Protein AF-A7T910-F1 (afdb_monomer)

Solvent-accessible surface area (backbone atoms only — not comparable to full-atom values): 7465 Å² total; per-residue (Å²): 128,64,62,64,59,54,50,50,56,46,51,62,52,45,59,53,52,51,51,45,41,58,73,74,74,45,78,86,76,83,88,75,93,70,96,68,86,56,72,57,56,60,52,52,52,53,49,52,55,52,48,53,55,52,54,46,51,49,47,66,68,64,48,56,55,48,70,77,41,73,86,61,51,74,67,60,50,52,53,52,45,54,54,52,47,54,50,54,50,49,50,54,53,49,51,60,68,71,51,69,94,68,55,68,73,57,54,54,50,52,51,53,54,50,50,54,53,56,52,54,53,63,74,76,107

Secondary structure (DSSP, 8-state):
-THHHHHHHHHHHHHHHHHHIIIIISPPPPPP--SS-TTHHHHHHHHHHHHHHHHHHHHHHSSHHHHH-TT--HHHHHHHHHHHHHHHHHHHHHHHHHS-SS-HHHHHHHHHHHHHHHHHHHHH-

Radius of gyration: 24.31 Å; Cα contacts (8 Å, |Δi|>4): 24; chains: 1; bounding box: 67×37×55 Å

Nearest PDB structures (foldseek):
  7cth-assembly1_E-2  TM=3.355E-01  e=6.585E+00  dengue virus type 2
  7cth-assembly1_E-4  TM=3.355E-01  e=6.585E+00  dengue virus type 2
  7cth-assembly1_E-6  TM=3.355E-01  e=6.585E+00  dengue virus type 2

pLDDT: mean 94.32, std 4.79, range [63.47, 98.31]

Mean predicted aligned error: 5.17 Å

Organism: Nematostella vectensis (NCBI:txid45351)

InterPro domains:
  IPR007632 Anoctamin [PTHR12308] (1-121)
  IPR049452 Anoctamin, transmembrane domain [PF04547] (1-112)

Structure (mmCIF, N/CA/C/O backbone):
data_AF-A7T910-F1
#
_entry.id   AF-A7T910-F1
#
loop_
_atom_site.group_PDB
_atom_site.id
_atom_site.type_symbol
_atom_site.label_atom_id
_atom_site.label_alt_id
_atom_site.label_comp_id
_atom_site.label_asym_id
_atom_site.label_entity_id
_atom_site.label_seq_id
_atom_site.pdbx_PDB_ins_code
_atom_site.Cartn_x
_atom_site.Cartn_y
_atom_site.Cartn_z
_atom_site.occupancy
_atom_site.B_iso_or_equiv
_atom_site.auth_seq_id
_atom_site.auth_comp_id
_atom_site.auth_asym_id
_atom_site.auth_atom_id
_atom_site.pdbx_PDB_model_num
ATOM 1 N N . PRO A 1 1 ? 17.150 3.568 -1.200 1.00 78.44 1 PRO A N 1
ATOM 2 C CA . PRO A 1 1 ? 17.044 2.436 -0.245 1.00 78.44 1 PRO A CA 1
ATOM 3 C C . PRO A 1 1 ? 16.958 2.835 1.244 1.00 78.44 1 PRO A C 1
ATOM 5 O O . PRO A 1 1 ? 16.238 2.173 1.975 1.00 78.44 1 PRO A O 1
ATOM 8 N N . LEU A 1 2 ? 17.624 3.908 1.704 1.00 94.25 2 LEU A N 1
ATOM 9 C CA . LEU A 1 2 ? 17.567 4.345 3.117 1.00 94.25 2 LEU A CA 1
ATOM 10 C C . LEU A 1 2 ? 16.232 4.983 3.539 1.00 94.25 2 LEU A C 1
ATOM 12 O O . LEU A 1 2 ? 15.943 5.068 4.728 1.00 94.25 2 LEU A O 1
ATOM 16 N N . ALA A 1 3 ? 15.407 5.392 2.571 1.00 94.69 3 ALA A N 1
ATOM 17 C CA . ALA A 1 3 ? 14.138 6.074 2.817 1.00 94.69 3 ALA A CA 1
ATOM 18 C C . ALA A 1 3 ? 13.213 5.310 3.781 1.00 94.69 3 ALA A C 1
ATOM 20 O O . ALA A 1 3 ? 12.629 5.930 4.660 1.00 94.69 3 ALA A O 1
ATOM 21 N N . ALA A 1 4 ? 13.134 3.977 3.680 1.00 94.06 4 ALA A N 1
ATOM 22 C CA . ALA A 1 4 ? 12.296 3.170 4.571 1.00 94.06 4 ALA A CA 1
ATOM 23 C C . ALA A 1 4 ? 12.763 3.219 6.038 1.00 94.06 4 ALA A C 1
ATOM 25 O O . ALA A 1 4 ? 11.938 3.286 6.944 1.00 94.06 4 ALA A O 1
ATOM 26 N N . LEU A 1 5 ? 14.078 3.244 6.281 1.00 95.56 5 LEU A N 1
ATOM 27 C CA . LEU A 1 5 ? 14.629 3.361 7.635 1.00 95.56 5 LEU A CA 1
ATOM 28 C C . LEU A 1 5 ? 14.381 4.756 8.216 1.00 95.56 5 LEU A C 1
ATOM 30 O O . LEU A 1 5 ? 14.006 4.879 9.379 1.00 95.56 5 LEU A O 1
ATOM 34 N N . CYS A 1 6 ? 14.537 5.800 7.399 1.00 97.19 6 CYS A N 1
ATOM 35 C CA . CYS A 1 6 ? 14.207 7.167 7.799 1.00 97.19 6 CYS A CA 1
ATOM 36 C C . CYS A 1 6 ? 12.711 7.318 8.105 1.00 97.19 6 CYS A C 1
ATOM 38 O O . CYS A 1 6 ? 12.363 7.923 9.114 1.00 97.19 6 CYS A O 1
ATOM 40 N N . ALA A 1 7 ? 11.837 6.733 7.280 1.00 97.00 7 ALA A N 1
ATOM 41 C CA . ALA A 1 7 ? 10.395 6.733 7.505 1.00 97.00 7 ALA A CA 1
ATOM 42 C C . ALA A 1 7 ? 10.023 5.988 8.794 1.00 97.00 7 ALA A C 1
ATOM 44 O O . ALA A 1 7 ? 9.226 6.490 9.577 1.00 97.00 7 ALA A O 1
ATOM 45 N N . LEU A 1 8 ? 10.644 4.836 9.067 1.00 96.75 8 LEU A N 1
ATOM 46 C CA . LEU A 1 8 ? 10.436 4.109 10.320 1.00 96.75 8 LEU A CA 1
ATOM 47 C C . LEU A 1 8 ? 10.841 4.954 11.536 1.00 96.75 8 LEU A C 1
ATOM 49 O O . LEU A 1 8 ? 10.069 5.072 12.485 1.00 96.75 8 LEU A O 1
ATOM 53 N N . ALA A 1 9 ? 12.031 5.560 11.501 1.00 97.00 9 ALA A N 1
ATOM 54 C CA . ALA A 1 9 ? 12.501 6.435 12.572 1.00 97.00 9 ALA A CA 1
ATOM 55 C C . ALA A 1 9 ? 11.565 7.637 12.773 1.00 97.00 9 ALA A C 1
ATOM 57 O O . ALA A 1 9 ? 11.228 7.965 13.911 1.00 97.00 9 ALA A O 1
ATOM 58 N N . ASN A 1 10 ? 11.098 8.244 11.677 1.00 97.62 10 ASN A N 1
ATOM 59 C CA . ASN A 1 10 ? 10.109 9.314 11.717 1.00 97.62 10 ASN A CA 1
ATOM 60 C C . ASN A 1 10 ? 8.805 8.845 12.376 1.00 97.62 10 ASN A C 1
ATOM 62 O O . ASN A 1 10 ? 8.386 9.455 13.351 1.00 97.62 10 ASN A O 1
ATOM 66 N N . ASN A 1 11 ? 8.228 7.719 11.945 1.00 97.31 11 ASN A N 1
ATOM 67 C CA . ASN A 1 11 ? 6.969 7.195 12.485 1.00 97.31 11 ASN A CA 1
ATOM 68 C C . ASN A 1 11 ? 7.053 6.884 13.991 1.00 97.31 11 ASN A C 1
ATOM 70 O O . ASN A 1 11 ? 6.095 7.110 14.727 1.00 97.31 11 ASN A O 1
ATOM 74 N N . VAL A 1 12 ? 8.202 6.399 14.479 1.00 97.75 12 VAL A N 1
ATOM 75 C CA . VAL A 1 12 ? 8.420 6.162 15.919 1.00 97.75 12 VAL A CA 1
ATOM 76 C C . VAL A 1 12 ? 8.366 7.469 16.715 1.00 97.75 12 VAL A C 1
A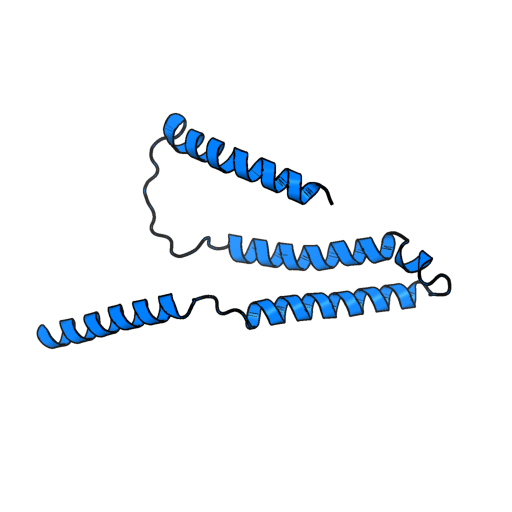TOM 78 O O . VAL A 1 12 ? 7.762 7.513 17.791 1.00 97.75 12 VAL A O 1
ATOM 81 N N . ILE A 1 13 ? 8.983 8.532 16.196 1.00 98.06 13 ILE A N 1
ATOM 82 C CA . ILE A 1 13 ? 8.932 9.866 16.808 1.00 98.06 13 ILE A CA 1
ATOM 83 C C . ILE A 1 13 ? 7.517 10.448 16.689 1.00 98.06 13 ILE A C 1
ATOM 85 O O . ILE A 1 13 ? 7.009 11.025 17.651 1.00 98.06 13 ILE A O 1
ATOM 89 N N . GLU A 1 14 ? 6.864 10.250 15.547 1.00 98.31 14 GLU A N 1
ATOM 90 C CA . GLU A 1 14 ? 5.554 10.806 15.211 1.00 98.31 14 GLU A CA 1
ATOM 91 C C . GLU A 1 14 ? 4.440 10.284 16.123 1.00 98.31 14 GLU A C 1
ATOM 93 O O . GLU A 1 14 ? 3.646 11.069 16.632 1.00 98.31 14 GLU A O 1
ATOM 98 N N . ILE A 1 15 ? 4.464 8.995 16.488 1.00 98.19 15 ILE A N 1
ATOM 99 C CA . ILE A 1 15 ? 3.530 8.441 17.487 1.00 98.19 15 ILE A CA 1
ATOM 100 C C . ILE A 1 15 ? 3.599 9.222 18.809 1.00 98.19 15 ILE A C 1
ATOM 102 O O . ILE A 1 15 ? 2.577 9.489 19.446 1.00 98.19 15 ILE A O 1
ATOM 106 N N . ARG A 1 16 ? 4.807 9.592 19.255 1.00 97.31 16 ARG A N 1
ATOM 107 C CA . ARG A 1 16 ? 4.995 10.330 20.514 1.00 97.31 16 ARG A CA 1
ATOM 108 C C . ARG A 1 16 ? 4.633 11.801 20.368 1.00 97.31 16 ARG A C 1
ATOM 110 O O . ARG A 1 16 ? 4.043 12.363 21.291 1.00 97.31 16 ARG A O 1
ATOM 117 N N . SER A 1 17 ? 4.978 12.417 19.242 1.00 98.06 17 SER A N 1
ATOM 118 C CA . SER A 1 17 ? 4.694 13.829 19.002 1.00 98.06 17 SER A CA 1
ATOM 119 C C . SER A 1 17 ? 3.196 14.087 18.813 1.00 98.06 17 SER A C 1
ATOM 121 O O . SER A 1 17 ? 2.687 15.062 19.368 1.00 98.06 17 SER A O 1
ATOM 123 N N . ASP A 1 18 ? 2.461 13.200 18.139 1.00 98.06 18 ASP A N 1
ATOM 124 C CA . ASP A 1 18 ? 1.007 13.309 17.986 1.00 98.06 18 ASP A CA 1
ATOM 125 C C . ASP A 1 18 ? 0.264 13.037 19.295 1.00 98.06 18 ASP A C 1
ATOM 127 O O . ASP A 1 18 ? -0.668 13.772 19.635 1.00 98.06 18 ASP A O 1
ATOM 131 N N . ALA A 1 19 ? 0.721 12.066 20.094 1.00 97.62 19 ALA A N 1
ATOM 132 C CA . ALA A 1 19 ? 0.190 11.858 21.439 1.00 97.62 19 ALA A CA 1
ATOM 133 C C . ALA A 1 19 ? 0.378 13.106 22.318 1.00 97.62 19 ALA A C 1
ATOM 135 O O . ALA A 1 19 ? -0.557 13.538 22.991 1.00 97.62 19 ALA A O 1
ATOM 136 N N . PHE A 1 20 ? 1.561 13.727 22.281 1.00 97.75 20 PHE A N 1
ATOM 137 C CA . PHE A 1 20 ? 1.810 14.983 22.990 1.00 97.75 20 PHE A CA 1
ATOM 138 C C . PHE A 1 20 ? 0.880 16.096 22.491 1.00 97.75 20 PHE A C 1
ATOM 140 O O . PHE A 1 20 ? 0.167 16.704 23.284 1.00 97.75 20 PHE A O 1
ATOM 147 N N . LYS A 1 21 ? 0.795 16.298 21.170 1.00 97.94 21 LYS A N 1
ATOM 148 C CA . LYS A 1 21 ? -0.077 17.299 20.537 1.00 97.94 21 LYS A CA 1
ATOM 149 C C . LYS A 1 21 ? -1.534 17.178 21.006 1.00 97.94 21 LYS A C 1
ATOM 151 O O . LYS A 1 21 ? -2.138 18.192 21.355 1.00 97.94 21 LYS A O 1
ATOM 156 N N . LEU A 1 22 ? -2.079 15.962 21.062 1.00 97.12 22 LEU A N 1
ATOM 157 C CA . LEU A 1 22 ? -3.449 15.705 21.521 1.00 97.12 22 LEU A CA 1
ATOM 158 C C . LEU A 1 22 ? -3.634 15.919 23.031 1.00 97.12 22 LEU A C 1
ATOM 160 O O . LEU A 1 22 ? -4.690 16.389 23.446 1.00 97.12 22 LEU A O 1
ATOM 164 N N . CYS A 1 23 ? -2.631 15.588 23.848 1.00 96.81 23 CYS A N 1
ATOM 165 C CA . CYS A 1 23 ? -2.734 15.648 25.308 1.00 96.81 23 CYS A CA 1
ATOM 166 C C . CYS A 1 23 ? -2.446 17.033 25.901 1.00 96.81 23 CYS A C 1
ATOM 168 O O . CYS A 1 23 ? -2.989 17.356 26.956 1.00 96.81 23 CYS A O 1
ATOM 170 N N . THR A 1 24 ? -1.583 17.836 25.271 1.00 96.88 24 THR A N 1
ATOM 171 C CA . THR A 1 24 ? -1.112 19.108 25.850 1.00 96.88 24 THR A CA 1
ATOM 172 C C . THR A 1 24 ? -1.469 20.336 25.026 1.00 96.88 24 THR A C 1
ATOM 174 O O . THR A 1 24 ? -1.627 21.410 25.603 1.00 96.88 24 THR A O 1
ATOM 177 N N . ASN A 1 25 ? -1.599 20.214 23.700 1.00 96.69 25 ASN A N 1
ATOM 178 C CA . ASN A 1 25 ? -1.700 21.386 22.821 1.00 96.69 25 ASN A CA 1
ATOM 179 C C . ASN A 1 25 ? -3.111 21.610 22.268 1.00 96.69 25 ASN A C 1
ATOM 181 O O . ASN A 1 25 ? -3.449 22.733 21.895 1.00 96.69 25 ASN A O 1
ATOM 185 N N . LEU A 1 26 ? -3.931 20.563 22.192 1.00 96.56 26 LEU A N 1
ATOM 186 C CA . LEU A 1 26 ? -5.271 20.622 21.619 1.00 96.56 26 LEU A CA 1
ATOM 187 C C . LEU A 1 26 ? -6.349 20.524 22.702 1.00 96.56 26 LEU A C 1
ATOM 189 O O . LEU A 1 26 ? -6.172 19.908 23.750 1.00 96.56 26 LEU A O 1
ATOM 193 N N . ARG A 1 27 ? -7.509 21.135 22.435 1.00 96.12 27 ARG A N 1
ATOM 194 C CA . ARG A 1 27 ? -8.720 20.877 23.224 1.00 96.12 27 ARG A CA 1
ATOM 195 C C . ARG A 1 27 ? -9.252 19.490 22.885 1.00 96.12 27 ARG A C 1
ATOM 197 O O . ARG A 1 27 ? -9.097 19.027 21.758 1.00 96.12 27 ARG A O 1
ATOM 204 N N . ARG A 1 28 ? -9.928 18.858 23.849 1.00 96.62 28 ARG A N 1
ATOM 205 C CA . ARG A 1 28 ? -10.501 17.521 23.671 1.00 96.62 28 ARG A CA 1
ATOM 206 C C . ARG A 1 28 ? -11.474 17.504 22.476 1.00 96.62 28 ARG A C 1
ATOM 208 O O . ARG A 1 28 ? -12.471 18.228 22.531 1.00 96.62 28 ARG A O 1
ATOM 215 N N . PRO A 1 29 ? -11.219 16.689 21.438 1.00 94.81 29 PRO A N 1
ATOM 216 C CA . PRO A 1 29 ? -12.139 16.542 20.318 1.00 94.81 29 PRO A CA 1
ATOM 217 C C . PRO A 1 29 ? -13.378 15.738 20.729 1.00 94.81 29 PRO A C 1
ATOM 219 O O . PRO A 1 29 ? -13.345 14.948 21.680 1.00 94.81 29 PRO A O 1
ATOM 222 N N . PHE A 1 30 ? -14.476 15.925 19.998 1.00 96.50 30 PHE A N 1
ATOM 223 C CA . PHE A 1 30 ? -15.650 15.066 20.126 1.00 96.50 30 PHE A CA 1
ATOM 224 C C . PHE A 1 30 ? -15.364 13.715 19.472 1.00 96.50 30 PHE A C 1
ATOM 226 O O . PHE A 1 30 ? -14.815 13.654 18.376 1.00 96.50 30 PHE A O 1
ATOM 233 N N . GLY A 1 31 ? -15.701 12.634 20.175 1.00 94.25 31 GLY A N 1
ATOM 234 C CA . GLY A 1 31 ? -15.501 11.282 19.668 1.00 94.25 31 GLY A CA 1
ATOM 235 C C . GLY A 1 31 ? -16.545 10.948 18.612 1.00 94.25 31 GLY A C 1
ATOM 236 O O . GLY A 1 31 ? -17.735 10.911 18.919 1.00 94.25 31 GLY A O 1
ATOM 237 N N . GLU A 1 32 ? -16.088 10.672 17.399 1.00 95.75 32 GLU A N 1
ATOM 238 C CA . GLU A 1 32 ? -16.910 10.148 16.316 1.00 95.75 32 GLU A CA 1
ATOM 239 C C . GLU A 1 32 ? -16.665 8.643 16.180 1.00 95.75 32 GLU A C 1
ATOM 241 O O . GLU A 1 32 ? -15.531 8.171 16.292 1.00 95.75 32 GLU A O 1
ATOM 246 N N . ARG A 1 33 ? -17.737 7.868 15.990 1.00 95.06 33 ARG A N 1
ATOM 247 C CA . ARG A 1 33 ? -17.616 6.435 15.712 1.00 95.06 33 ARG A CA 1
ATOM 248 C C . ARG A 1 33 ? -17.467 6.262 14.211 1.00 95.06 33 ARG A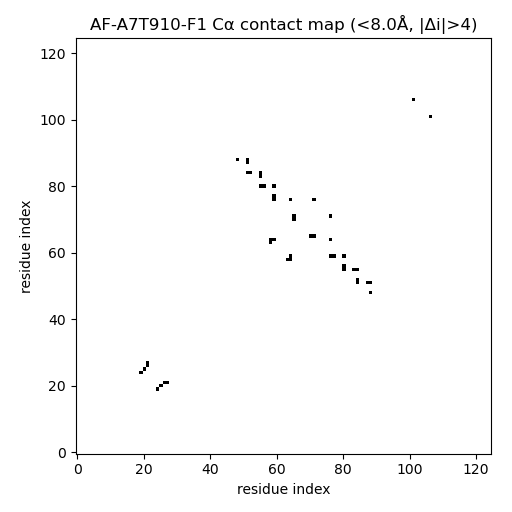 C 1
ATOM 250 O O . ARG A 1 33 ? -18.430 6.460 13.481 1.00 95.06 33 ARG A O 1
ATOM 257 N N . VAL A 1 34 ? -16.269 5.887 13.792 1.00 94.56 34 VAL A N 1
ATOM 258 C CA . VAL A 1 34 ? -15.952 5.556 12.404 1.00 94.56 34 VAL A CA 1
ATOM 259 C C . VAL A 1 34 ? -15.582 4.084 12.316 1.00 94.56 34 VAL A C 1
ATOM 261 O O . VAL A 1 34 ? -14.973 3.536 13.234 1.00 94.56 34 VAL A O 1
ATOM 264 N N . GLU A 1 35 ? -15.984 3.443 11.227 1.00 91.88 35 GLU A N 1
ATOM 265 C CA . GLU A 1 35 ? -15.710 2.022 10.995 1.00 91.88 35 GLU A CA 1
ATOM 266 C C . GLU A 1 35 ? -14.319 1.831 10.368 1.00 91.88 35 GLU A C 1
ATOM 268 O O . GLU A 1 35 ? -13.617 0.877 10.697 1.00 91.88 35 GLU A O 1
ATOM 273 N N . ASN A 1 36 ? -13.890 2.780 9.521 1.00 94.19 36 ASN A N 1
ATOM 274 C CA . ASN A 1 36 ? -12.712 2.669 8.656 1.00 94.19 36 ASN A CA 1
ATOM 275 C C . ASN A 1 36 ? -11.940 4.005 8.596 1.00 94.19 36 ASN A C 1
ATOM 277 O O . ASN A 1 36 ? -12.455 5.053 8.983 1.00 94.19 36 ASN A O 1
ATOM 281 N N . ILE A 1 37 ? -10.742 4.000 7.997 1.00 95.25 37 ILE A N 1
ATOM 282 C CA . ILE A 1 37 ? -9.960 5.223 7.709 1.00 95.25 37 ILE A CA 1
ATOM 283 C C . ILE A 1 37 ? -10.528 6.083 6.557 1.00 95.25 37 ILE A C 1
ATOM 285 O O . ILE A 1 37 ? -10.067 7.203 6.337 1.00 95.25 37 ILE A O 1
ATOM 289 N N . GLY A 1 38 ? -11.519 5.570 5.818 1.00 95.06 38 GLY A N 1
ATOM 290 C CA . GLY A 1 38 ? -12.197 6.274 4.724 1.00 95.06 38 GLY A CA 1
ATOM 291 C C . GLY A 1 38 ? -11.390 6.325 3.422 1.00 95.06 38 GLY A C 1
ATOM 292 O O . GLY A 1 38 ? -10.647 5.399 3.104 1.00 95.06 38 GLY A O 1
ATOM 293 N N . THR A 1 39 ? -11.521 7.430 2.681 1.00 96.19 39 THR A N 1
ATOM 294 C CA . THR A 1 39 ? -10.904 7.667 1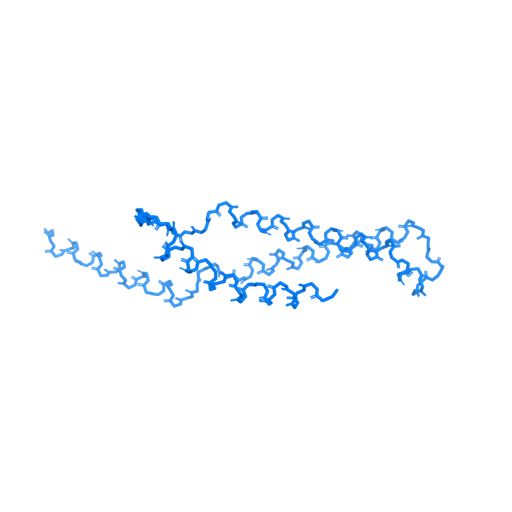.354 1.00 96.19 39 THR A CA 1
ATOM 295 C C . THR A 1 39 ? -9.379 7.572 1.335 1.00 96.19 39 THR A C 1
ATOM 297 O O . THR A 1 39 ? -8.773 7.423 0.275 1.00 96.19 39 THR A O 1
ATOM 300 N N . TRP A 1 40 ? -8.734 7.636 2.502 1.00 97.12 40 TRP A N 1
ATOM 301 C CA . TRP A 1 40 ? -7.300 7.398 2.625 1.00 97.12 40 TRP A CA 1
ATOM 302 C C . TRP A 1 40 ? -6.894 5.990 2.185 1.00 97.12 40 TRP A C 1
ATOM 304 O O . TRP A 1 40 ? -5.783 5.826 1.683 1.00 97.12 40 TRP A O 1
ATOM 314 N N . GLN A 1 41 ? -7.782 4.997 2.311 1.00 95.88 41 GLN A N 1
ATOM 315 C CA . GLN A 1 41 ? -7.530 3.648 1.805 1.00 95.88 41 GLN A CA 1
ATOM 316 C C . GLN A 1 41 ? -7.349 3.661 0.281 1.00 95.88 41 GLN A C 1
ATOM 318 O O . GLN A 1 41 ? -6.314 3.217 -0.218 1.00 95.88 41 GLN A O 1
ATOM 323 N N . ASP A 1 42 ? -8.295 4.265 -0.441 1.00 95.12 42 ASP A N 1
ATOM 324 C CA . ASP A 1 42 ? -8.240 4.396 -1.901 1.00 95.12 42 ASP A CA 1
ATOM 325 C C . ASP A 1 42 ? -7.007 5.199 -2.336 1.00 95.12 42 ASP A C 1
ATOM 327 O O . ASP A 1 42 ? -6.312 4.847 -3.290 1.00 95.12 42 ASP A O 1
ATOM 331 N N . ALA A 1 43 ? -6.682 6.267 -1.598 1.00 97.44 43 ALA A N 1
ATOM 332 C CA . ALA A 1 43 ? -5.510 7.090 -1.879 1.00 97.44 43 ALA A CA 1
ATOM 333 C C . ALA A 1 43 ? -4.197 6.293 -1.768 1.00 97.44 43 ALA A C 1
ATOM 335 O O . ALA A 1 43 ? -3.322 6.420 -2.630 1.00 97.44 43 ALA A O 1
ATOM 336 N N . MET A 1 44 ? -4.051 5.456 -0.736 1.00 96.75 44 MET A N 1
ATOM 337 C CA . MET A 1 44 ? -2.881 4.587 -0.578 1.00 96.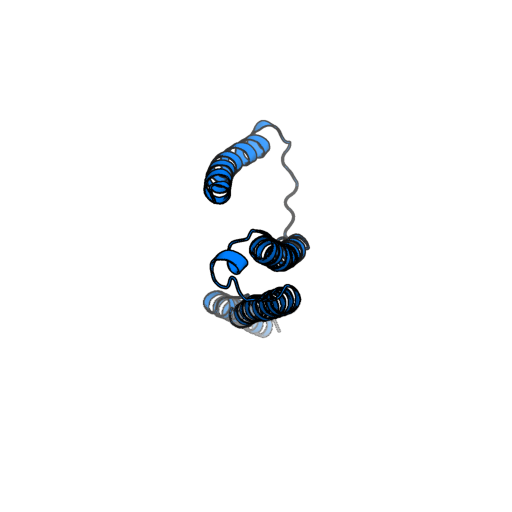75 44 MET A CA 1
ATOM 338 C C . MET A 1 44 ? -2.819 3.508 -1.663 1.00 96.75 44 MET A C 1
ATOM 340 O O . MET A 1 44 ? -1.730 3.203 -2.155 1.00 96.75 44 MET A O 1
ATOM 344 N N . GLU A 1 45 ? -3.961 2.967 -2.089 1.00 95.75 45 GLU A N 1
ATOM 345 C CA . GLU A 1 45 ? -4.009 1.995 -3.180 1.00 95.75 45 GLU A CA 1
ATOM 346 C C . GLU A 1 45 ? -3.552 2.605 -4.513 1.00 95.75 45 GLU A C 1
ATOM 348 O O . GLU A 1 45 ? -2.690 2.037 -5.193 1.00 95.75 45 GLU A O 1
ATOM 353 N N . VAL A 1 46 ? -4.060 3.792 -4.855 1.00 97.00 46 VAL A N 1
ATOM 354 C CA . VAL A 1 46 ? -3.635 4.538 -6.049 1.00 97.00 46 VAL A CA 1
ATOM 355 C C . VAL A 1 46 ? -2.144 4.861 -5.977 1.00 97.00 46 VAL A C 1
ATOM 357 O O . VAL A 1 46 ? -1.423 4.671 -6.959 1.00 97.00 46 VAL A O 1
ATOM 360 N N . MET A 1 47 ? -1.651 5.288 -4.811 1.00 97.69 47 MET A N 1
ATOM 361 C CA . MET A 1 47 ? -0.224 5.544 -4.603 1.00 97.69 47 MET A CA 1
ATOM 362 C C . MET A 1 47 ? 0.620 4.286 -4.844 1.00 97.69 47 MET A C 1
ATOM 364 O O . MET A 1 47 ? 1.680 4.376 -5.464 1.00 97.69 47 MET A O 1
ATOM 368 N N . GLY A 1 48 ? 0.140 3.113 -4.424 1.00 96.75 48 GLY A N 1
ATOM 369 C CA . GLY A 1 48 ? 0.781 1.826 -4.692 1.00 96.75 48 GLY A CA 1
ATOM 370 C C . GLY A 1 48 ? 0.877 1.502 -6.186 1.00 96.75 48 GLY A C 1
ATOM 371 O O . GLY A 1 48 ? 1.940 1.099 -6.657 1.00 96.75 48 GLY A O 1
ATOM 372 N N . VAL A 1 49 ? -0.193 1.736 -6.953 1.00 97.06 49 VAL A N 1
ATOM 373 C CA . VAL A 1 49 ? -0.189 1.544 -8.416 1.00 97.06 49 VAL A CA 1
ATOM 374 C C . VAL A 1 49 ? 0.807 2.492 -9.085 1.00 97.06 49 VAL A C 1
ATOM 376 O O . VAL A 1 49 ? 1.665 2.052 -9.849 1.00 97.06 49 VAL A O 1
ATOM 379 N N . VAL A 1 50 ? 0.761 3.783 -8.746 1.00 97.75 50 VAL A N 1
ATOM 380 C CA . VAL A 1 50 ? 1.694 4.788 -9.282 1.00 97.75 50 VAL A CA 1
ATOM 381 C C . VAL A 1 50 ? 3.143 4.442 -8.927 1.00 97.75 50 VAL A C 1
ATOM 383 O O . VAL A 1 50 ? 4.036 4.594 -9.761 1.00 97.75 50 VAL A O 1
ATOM 386 N N . ALA A 1 51 ? 3.396 3.925 -7.722 1.00 97.25 51 ALA A N 1
ATOM 387 C CA . ALA A 1 51 ? 4.729 3.502 -7.313 1.00 97.25 51 ALA A CA 1
ATOM 388 C C . ALA A 1 51 ? 5.279 2.373 -8.201 1.00 97.25 51 ALA A C 1
ATOM 390 O O . ALA A 1 51 ? 6.462 2.412 -8.542 1.00 97.25 51 ALA A O 1
ATOM 391 N N . VAL A 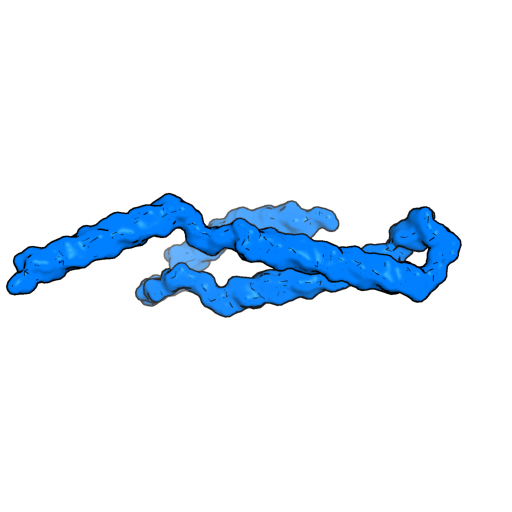1 52 ? 4.456 1.402 -8.615 1.00 97.25 52 VAL A N 1
ATOM 392 C CA . VAL A 1 52 ? 4.884 0.349 -9.556 1.00 97.25 52 VAL A CA 1
ATOM 393 C C . VAL A 1 52 ? 5.310 0.966 -10.890 1.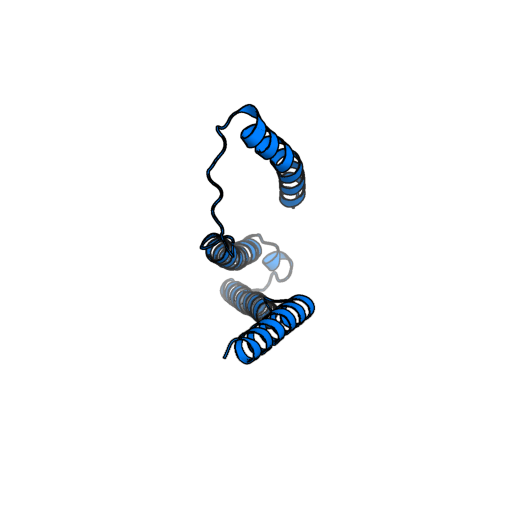00 97.25 52 VAL A C 1
ATOM 395 O O . VAL A 1 52 ? 6.428 0.707 -11.341 1.00 97.25 52 VAL A O 1
ATOM 398 N N . MET A 1 53 ? 4.482 1.853 -11.453 1.00 95.38 53 MET A N 1
ATOM 399 C CA . MET A 1 53 ? 4.766 2.550 -12.716 1.00 95.38 53 MET A CA 1
ATOM 400 C C . MET A 1 53 ? 6.104 3.296 -12.666 1.00 95.38 53 MET A C 1
ATOM 402 O O . MET A 1 53 ? 6.980 3.111 -13.511 1.00 95.38 53 MET A O 1
ATOM 406 N N . VAL A 1 54 ? 6.286 4.136 -11.642 1.00 96.38 54 VAL A N 1
ATOM 407 C CA . VAL A 1 54 ? 7.465 5.002 -11.518 1.00 96.38 54 VAL A CA 1
ATOM 408 C C . VAL A 1 54 ? 8.732 4.181 -11.289 1.00 96.38 54 VAL A C 1
ATOM 410 O O . VAL A 1 54 ? 9.752 4.447 -11.925 1.00 96.38 54 VAL A O 1
ATOM 413 N N . ASN A 1 55 ? 8.697 3.168 -10.418 1.00 95.38 55 ASN A N 1
ATOM 414 C CA . ASN A 1 55 ? 9.886 2.366 -10.121 1.00 95.38 55 ASN A CA 1
ATOM 415 C C . ASN A 1 55 ? 10.362 1.558 -11.336 1.00 95.38 55 ASN A C 1
ATOM 417 O O . ASN A 1 55 ? 11.567 1.481 -11.585 1.00 95.38 55 ASN A O 1
ATOM 421 N N . LEU A 1 56 ? 9.442 0.997 -12.124 1.00 94.62 56 LEU A N 1
ATOM 422 C CA . LEU A 1 56 ? 9.790 0.268 -13.345 1.00 94.62 56 LEU A CA 1
ATOM 423 C C . LEU A 1 56 ? 10.272 1.193 -14.464 1.00 94.62 56 LEU A C 1
ATOM 425 O O . LEU A 1 56 ? 11.251 0.870 -15.142 1.00 94.62 56 LEU A O 1
ATOM 429 N N . ALA A 1 57 ? 9.676 2.380 -14.601 1.00 92.44 57 ALA A N 1
ATOM 430 C CA . ALA A 1 57 ? 10.178 3.403 -15.512 1.00 92.44 57 ALA A CA 1
ATOM 431 C C . ALA A 1 57 ? 11.617 3.821 -15.149 1.00 92.44 57 ALA A C 1
ATOM 433 O O . ALA A 1 57 ? 12.495 3.860 -16.016 1.00 92.44 57 ALA A O 1
ATOM 434 N N . LEU A 1 58 ? 11.896 4.066 -13.862 1.00 93.31 58 LEU A N 1
ATOM 435 C CA . LEU A 1 58 ? 13.243 4.386 -13.376 1.00 93.31 58 LEU A CA 1
ATOM 436 C C . LEU A 1 58 ? 14.238 3.251 -13.641 1.00 93.31 58 LEU A C 1
ATOM 438 O O . LEU A 1 58 ? 15.364 3.519 -14.061 1.00 93.31 58 LEU A O 1
ATOM 442 N N . LEU A 1 59 ? 13.835 1.991 -13.452 1.00 91.56 59 LEU A N 1
ATOM 443 C CA . LEU A 1 59 ? 14.666 0.825 -13.767 1.00 91.56 59 LEU A CA 1
ATOM 444 C C . LEU A 1 59 ? 15.038 0.785 -15.256 1.00 91.56 59 LEU A C 1
ATOM 446 O O . LEU A 1 59 ? 16.195 0.531 -15.603 1.00 91.56 59 LEU A O 1
ATOM 450 N N . GLY A 1 60 ? 14.077 1.077 -16.132 1.00 89.19 60 GLY A N 1
ATOM 451 C CA . GLY A 1 60 ? 14.276 1.127 -17.576 1.00 89.19 60 GLY A CA 1
ATOM 452 C C . GLY A 1 60 ? 15.217 2.227 -18.059 1.00 89.19 60 GLY A C 1
ATOM 453 O O . GLY A 1 60 ? 16.024 2.018 -18.976 1.00 89.19 60 GLY A O 1
ATOM 454 N N . MET A 1 61 ? 15.129 3.393 -17.419 1.00 87.81 61 MET A N 1
ATOM 455 C CA . MET A 1 61 ? 15.966 4.556 -17.714 1.00 87.81 61 MET A CA 1
ATOM 456 C C . MET A 1 61 ? 17.352 4.467 -17.063 1.00 87.81 61 MET A C 1
ATOM 458 O O . MET A 1 61 ? 18.327 4.942 -17.640 1.00 87.81 61 MET A O 1
ATOM 462 N N . GLY A 1 62 ? 17.474 3.817 -15.901 1.00 83.31 62 GLY A N 1
ATOM 463 C CA . GLY A 1 62 ? 18.668 3.801 -15.044 1.00 83.31 62 GLY A CA 1
ATOM 464 C C . GLY A 1 62 ? 19.894 3.055 -15.587 1.00 83.31 62 GLY A C 1
ATOM 465 O O . GLY A 1 62 ? 20.820 2.754 -14.835 1.00 83.31 62 GLY A O 1
ATOM 466 N N . GLY A 1 63 ? 19.916 2.700 -16.875 1.00 83.19 63 GLY A N 1
ATOM 467 C CA . GLY A 1 63 ? 21.048 2.067 -17.562 1.00 83.19 63 GLY A CA 1
ATOM 468 C C . GLY A 1 63 ? 21.397 0.647 -17.097 1.00 83.19 63 GLY A C 1
ATOM 469 O O . GLY A 1 63 ? 22.183 -0.027 -17.757 1.00 83.19 63 GLY A O 1
ATOM 470 N N . SER A 1 64 ? 20.820 0.160 -15.994 1.00 86.44 64 SER A N 1
ATOM 471 C CA . SER A 1 64 ? 21.042 -1.191 -15.463 1.00 86.44 64 SER A CA 1
ATOM 472 C C . SER A 1 64 ? 20.640 -2.269 -16.468 1.00 86.44 64 SER A C 1
ATOM 474 O O . SER A 1 64 ? 21.440 -3.155 -16.754 1.00 86.44 64 SER A O 1
ATOM 476 N N . VAL A 1 65 ? 19.459 -2.141 -17.084 1.00 85.62 65 VAL A N 1
ATOM 477 C CA . VAL A 1 65 ? 18.982 -3.086 -18.112 1.00 85.62 65 VAL A CA 1
ATOM 478 C C . VAL A 1 65 ? 19.892 -3.076 -19.340 1.00 85.62 65 VAL A C 1
ATOM 480 O O . VAL A 1 65 ? 20.237 -4.136 -19.852 1.00 85.62 65 VAL A O 1
ATOM 483 N N . GLN A 1 66 ? 20.357 -1.895 -19.763 1.00 86.06 66 GLN A N 1
ATOM 484 C CA . GLN A 1 66 ? 21.281 -1.775 -20.896 1.00 86.06 66 GLN A CA 1
ATOM 485 C C . GLN A 1 66 ? 22.637 -2.425 -20.613 1.00 86.06 66 GLN A C 1
ATOM 487 O O . GLN A 1 66 ? 23.242 -2.998 -21.511 1.00 86.06 66 GLN A O 1
ATOM 492 N N . ARG A 1 67 ? 23.127 -2.351 -19.371 1.00 87.94 67 ARG A N 1
ATOM 493 C CA . ARG A 1 67 ? 24.375 -3.019 -18.976 1.00 87.94 67 ARG A CA 1
ATOM 494 C C . ARG A 1 67 ? 24.238 -4.540 -18.958 1.00 87.94 67 ARG A C 1
ATOM 496 O O . ARG A 1 67 ? 25.202 -5.223 -19.277 1.00 87.94 67 ARG A O 1
ATOM 503 N N . MET A 1 68 ? 23.065 -5.060 -18.598 1.00 87.81 68 MET A N 1
ATOM 504 C CA . MET A 1 68 ? 22.793 -6.501 -18.610 1.00 87.81 68 MET A CA 1
ATOM 505 C C . MET A 1 68 ? 22.596 -7.041 -20.032 1.00 87.81 68 MET A C 1
ATOM 507 O O . MET A 1 68 ? 23.052 -8.139 -20.334 1.00 87.81 68 MET A O 1
ATOM 511 N N . PHE A 1 69 ? 21.960 -6.259 -20.909 1.00 87.44 69 PHE A N 1
ATOM 512 C CA . PHE A 1 69 ? 21.655 -6.638 -22.289 1.00 87.44 69 PHE A CA 1
ATOM 513 C C . PHE A 1 69 ? 22.095 -5.539 -23.269 1.00 87.44 69 PHE A C 1
ATOM 515 O O . PHE A 1 69 ? 21.265 -4.783 -23.775 1.00 87.44 69 PHE A O 1
ATOM 522 N N . PRO A 1 70 ? 23.402 -5.433 -23.566 1.00 85.00 70 PRO A N 1
ATOM 523 C CA . PRO A 1 70 ? 23.946 -4.330 -24.362 1.00 85.00 70 PRO A CA 1
ATOM 524 C C . PRO A 1 70 ? 23.475 -4.310 -25.823 1.00 85.00 70 PRO A C 1
ATOM 526 O O . PRO A 1 70 ? 23.484 -3.249 -26.441 1.00 85.00 70 PRO A O 1
ATOM 529 N N . GLY A 1 71 ? 23.048 -5.453 -26.369 1.00 87.31 71 GLY A N 1
ATOM 530 C CA . GLY A 1 71 ? 22.524 -5.565 -27.736 1.00 87.31 71 GLY A CA 1
ATOM 531 C C . GLY A 1 71 ? 21.035 -5.238 -27.886 1.00 87.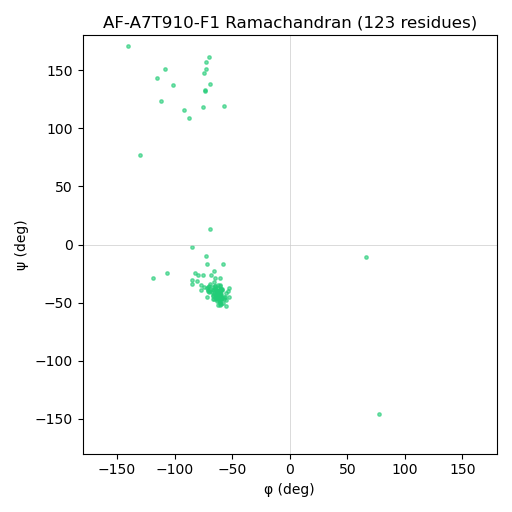31 71 GLY A C 1
ATOM 532 O O . GLY A 1 71 ? 20.526 -5.282 -28.999 1.00 87.31 71 GLY A O 1
ATOM 533 N N . MET A 1 72 ? 20.336 -4.936 -26.788 1.00 87.81 72 MET A N 1
ATOM 534 C CA . MET A 1 72 ? 18.899 -4.675 -26.808 1.00 87.81 72 MET A CA 1
ATOM 535 C C . MET A 1 72 ? 18.599 -3.303 -27.418 1.00 87.81 72 MET A C 1
ATOM 537 O O . MET A 1 72 ? 19.179 -2.284 -27.031 1.00 87.81 72 MET A O 1
ATOM 541 N N . THR A 1 73 ? 17.650 -3.264 -28.346 1.00 91.81 73 THR A N 1
ATOM 542 C CA . THR A 1 73 ? 17.130 -2.014 -28.903 1.00 91.81 73 THR A CA 1
ATOM 543 C C . THR A 1 73 ? 16.290 -1.256 -27.869 1.00 91.81 73 THR A C 1
ATOM 545 O O . THR A 1 73 ? 15.796 -1.811 -26.884 1.00 91.81 73 THR A O 1
ATOM 548 N N . VAL A 1 74 ? 16.083 0.046 -28.086 1.00 88.75 74 VAL A N 1
ATOM 549 C CA . VAL A 1 74 ? 15.235 0.864 -27.198 1.00 88.75 74 VAL A CA 1
ATOM 550 C C . VAL A 1 74 ? 13.800 0.328 -27.155 1.00 88.75 74 VAL A C 1
ATOM 552 O O . VAL A 1 74 ? 13.190 0.282 -26.089 1.00 88.75 74 VAL A O 1
ATOM 555 N N . THR A 1 75 ? 13.279 -0.126 -28.296 1.00 91.12 75 THR A N 1
ATOM 556 C CA . THR A 1 75 ? 11.919 -0.662 -28.419 1.00 91.12 75 THR A CA 1
ATOM 557 C C . THR A 1 75 ? 11.742 -1.953 -27.624 1.00 91.12 75 THR A C 1
ATOM 559 O O . THR A 1 75 ? 10.796 -2.056 -26.846 1.00 91.12 75 THR A O 1
ATOM 562 N N . GLU A 1 76 ? 12.673 -2.904 -27.741 1.00 91.50 76 GLU A N 1
ATOM 563 C CA . GLU A 1 76 ? 12.649 -4.149 -26.956 1.00 91.50 76 GLU A CA 1
ATOM 564 C C . GLU A 1 76 ? 12.703 -3.871 -25.453 1.00 91.50 76 GLU A C 1
ATOM 566 O O . GLU A 1 76 ? 11.995 -4.510 -24.675 1.00 91.50 76 GLU A O 1
ATOM 571 N N . ARG A 1 77 ? 13.484 -2.865 -25.038 1.00 90.75 77 ARG A N 1
ATOM 572 C CA . ARG A 1 77 ? 13.563 -2.464 -23.633 1.00 90.75 77 ARG A CA 1
ATOM 573 C C . ARG A 1 77 ? 12.232 -1.933 -23.109 1.00 90.75 77 ARG A C 1
ATOM 575 O O . ARG A 1 77 ? 11.822 -2.318 -22.018 1.00 90.75 77 ARG A O 1
ATOM 582 N N . ILE A 1 78 ? 11.567 -1.055 -23.861 1.00 92.31 78 ILE A N 1
ATOM 583 C CA . ILE A 1 78 ? 10.261 -0.504 -23.467 1.00 92.31 78 ILE A CA 1
ATOM 584 C C . ILE A 1 78 ? 9.236 -1.633 -23.344 1.00 92.31 78 ILE A C 1
ATOM 586 O O . ILE A 1 78 ? 8.553 -1.716 -22.328 1.00 92.31 78 ILE A O 1
ATOM 590 N N . ILE A 1 79 ? 9.177 -2.535 -24.328 1.00 94.19 79 ILE A N 1
ATOM 591 C CA . ILE A 1 79 ? 8.263 -3.685 -24.298 1.00 94.19 79 ILE A CA 1
ATOM 592 C C . ILE A 1 79 ? 8.530 -4.553 -23.063 1.00 94.19 79 ILE A C 1
ATOM 594 O O . ILE A 1 79 ? 7.592 -4.898 -22.349 1.00 94.19 79 ILE A O 1
ATOM 598 N N . LEU A 1 80 ? 9.798 -4.858 -22.768 1.00 92.69 80 LEU A N 1
ATOM 599 C CA . LEU A 1 80 ? 10.177 -5.628 -21.584 1.00 92.69 80 LEU A CA 1
ATOM 600 C C . LEU A 1 80 ? 9.673 -4.973 -20.289 1.00 92.69 80 LEU A C 1
ATOM 602 O O . LEU A 1 80 ? 9.101 -5.656 -19.443 1.00 92.69 80 LEU A O 1
ATOM 606 N N . ILE A 1 81 ? 9.872 -3.662 -20.132 1.00 93.69 81 ILE A N 1
ATOM 607 C CA . ILE A 1 81 ? 9.444 -2.929 -18.931 1.00 93.69 81 ILE A CA 1
ATOM 608 C C . ILE A 1 81 ? 7.922 -2.958 -18.794 1.00 93.69 81 ILE A C 1
ATOM 610 O O . ILE A 1 81 ? 7.433 -3.245 -17.708 1.00 93.69 81 ILE A O 1
ATOM 614 N N . VAL A 1 82 ? 7.184 -2.727 -19.883 1.00 95.44 82 VAL A N 1
ATOM 615 C CA . VAL A 1 82 ? 5.712 -2.754 -19.880 1.00 95.44 82 VAL A CA 1
ATOM 616 C C . VAL A 1 82 ? 5.184 -4.147 -19.527 1.00 95.44 82 VAL A C 1
ATOM 618 O O . VAL A 1 82 ? 4.230 -4.270 -18.762 1.00 95.44 82 VAL A O 1
ATOM 621 N N . VAL A 1 83 ? 5.806 -5.217 -20.029 1.00 96.38 83 VAL A N 1
ATOM 622 C CA . VAL A 1 83 ? 5.426 -6.593 -19.662 1.00 96.38 83 VAL A CA 1
ATOM 623 C C . VAL A 1 83 ? 5.684 -6.856 -18.176 1.00 96.38 83 VAL A C 1
ATOM 625 O O . VAL A 1 83 ? 4.820 -7.401 -17.487 1.00 96.38 83 VAL A O 1
ATOM 628 N N . LEU A 1 84 ? 6.846 -6.444 -17.661 1.00 95.81 84 LEU A N 1
ATOM 629 C CA . LEU A 1 84 ? 7.175 -6.573 -16.239 1.00 95.81 84 LEU A CA 1
ATOM 630 C C . LEU A 1 84 ? 6.222 -5.762 -15.352 1.00 95.81 84 LEU A C 1
ATOM 632 O O . LEU A 1 84 ? 5.834 -6.229 -14.285 1.00 95.81 84 LEU A O 1
ATOM 636 N N . GLU A 1 85 ? 5.810 -4.585 -15.808 1.00 97.12 85 GLU A N 1
ATOM 637 C CA . GLU A 1 85 ? 4.815 -3.739 -15.152 1.00 97.12 85 GLU A CA 1
ATOM 638 C C . GLU A 1 85 ? 3.467 -4.433 -15.016 1.00 97.12 85 GLU A C 1
ATOM 640 O O . GLU A 1 85 ? 2.966 -4.562 -13.899 1.00 97.12 85 GLU A O 1
ATOM 645 N N . HIS A 1 86 ? 2.922 -4.967 -16.110 1.00 97.50 86 HIS A N 1
ATOM 646 C CA . HIS A 1 86 ? 1.653 -5.693 -16.073 1.00 97.50 86 HIS A CA 1
ATOM 647 C C . HIS A 1 86 ? 1.736 -6.944 -15.193 1.00 97.50 86 HIS A C 1
ATOM 649 O O . HIS A 1 86 ? 0.773 -7.270 -14.503 1.00 97.50 86 HIS A O 1
ATOM 655 N N . LEU A 1 87 ? 2.888 -7.622 -15.163 1.00 98.06 87 LEU A N 1
ATOM 656 C CA . LEU A 1 87 ? 3.106 -8.770 -14.286 1.00 98.06 87 LEU A CA 1
ATOM 657 C C . LEU A 1 87 ? 3.114 -8.362 -12.806 1.00 98.06 87 LEU A C 1
ATOM 659 O O . LEU A 1 87 ? 2.437 -8.993 -11.996 1.00 98.06 87 LEU A O 1
ATOM 663 N N . VAL A 1 88 ? 3.832 -7.296 -12.441 1.00 98.06 88 VAL A N 1
ATOM 664 C CA . VAL A 1 88 ? 3.890 -6.805 -11.053 1.00 98.06 88 VAL A CA 1
ATOM 665 C C . VAL A 1 88 ? 2.526 -6.281 -10.599 1.00 98.06 88 VAL A C 1
ATOM 667 O O . VAL A 1 88 ? 2.090 -6.599 -9.492 1.00 98.06 88 VAL A O 1
ATOM 670 N N . LEU A 1 89 ? 1.817 -5.534 -11.452 1.00 97.81 89 LEU A N 1
ATOM 671 C CA . LEU A 1 89 ? 0.448 -5.092 -11.175 1.00 97.81 89 LEU A CA 1
ATOM 672 C C . LEU A 1 89 ? -0.504 -6.283 -11.034 1.00 97.81 89 LEU A C 1
ATOM 674 O O . LEU A 1 89 ? -1.288 -6.325 -10.087 1.00 97.81 89 LEU A O 1
ATOM 678 N N . GLY A 1 90 ? -0.396 -7.278 -11.918 1.00 97.88 90 GLY A N 1
ATOM 679 C CA . GLY A 1 90 ? -1.164 -8.518 -11.838 1.00 97.88 90 GLY A CA 1
ATOM 680 C C . GLY A 1 90 ? -0.961 -9.236 -10.504 1.00 97.88 90 GLY A C 1
ATOM 681 O O . GLY A 1 90 ? -1.937 -9.610 -9.859 1.00 97.88 90 GLY A O 1
ATOM 682 N N . ILE A 1 91 ? 0.287 -9.348 -10.033 1.00 97.62 91 ILE A N 1
ATOM 683 C CA . ILE A 1 91 ? 0.598 -9.914 -8.712 1.00 97.62 91 ILE A CA 1
ATOM 684 C C . ILE A 1 91 ? -0.014 -9.064 -7.594 1.00 97.62 91 ILE A C 1
ATOM 686 O O . ILE A 1 91 ? -0.638 -9.620 -6.693 1.00 97.62 91 ILE A O 1
ATOM 690 N N . LYS A 1 92 ? 0.112 -7.730 -7.645 1.00 96.44 92 LYS A N 1
ATOM 691 C CA . LYS A 1 92 ? -0.491 -6.835 -6.642 1.00 96.44 92 LYS A CA 1
ATOM 692 C C . LYS A 1 92 ? -1.998 -7.064 -6.528 1.00 96.44 92 LYS A C 1
ATOM 694 O O . LYS A 1 92 ? -2.507 -7.182 -5.417 1.00 96.44 92 LYS A O 1
ATOM 699 N N . PHE A 1 93 ? -2.712 -7.123 -7.653 1.00 96.62 93 PHE A N 1
ATOM 700 C CA . PHE A 1 93 ? -4.163 -7.324 -7.651 1.00 96.62 93 PHE A CA 1
ATOM 701 C C . PHE A 1 93 ? -4.550 -8.745 -7.241 1.00 96.62 93 PHE A C 1
ATOM 703 O O . PHE A 1 93 ? -5.521 -8.912 -6.511 1.00 96.62 93 PHE A O 1
ATOM 710 N N . ALA A 1 94 ? -3.770 -9.756 -7.629 1.00 97.56 94 ALA A N 1
ATOM 711 C CA . ALA A 1 94 ? -3.980 -11.126 -7.175 1.00 97.56 94 ALA A CA 1
ATOM 712 C C . ALA A 1 94 ? -3.833 -11.249 -5.651 1.00 97.56 94 ALA A C 1
ATOM 714 O O . ALA A 1 94 ? -4.667 -11.881 -5.013 1.00 97.56 94 ALA A O 1
ATOM 715 N N . VAL A 1 95 ? -2.818 -10.611 -5.057 1.00 96.75 95 VAL A N 1
ATOM 716 C CA . VAL A 1 95 ? -2.638 -10.577 -3.596 1.00 96.75 95 VAL A CA 1
ATOM 717 C C . VAL A 1 95 ? -3.794 -9.841 -2.922 1.00 96.75 95 VAL A C 1
ATOM 719 O O . VAL A 1 95 ? -4.339 -10.353 -1.950 1.00 96.75 95 VAL A O 1
ATOM 722 N N . ALA A 1 96 ? -4.196 -8.684 -3.455 1.00 94.69 96 ALA A N 1
ATOM 723 C CA . ALA A 1 96 ? -5.327 -7.924 -2.924 1.00 94.69 96 ALA A CA 1
ATOM 724 C C . ALA A 1 96 ? -6.643 -8.718 -2.971 1.00 94.69 96 ALA A C 1
ATOM 726 O O . ALA A 1 96 ? -7.452 -8.605 -2.065 1.00 94.69 96 ALA A O 1
ATOM 727 N N . TYR A 1 97 ? -6.843 -9.549 -3.996 1.00 96.06 97 TYR A N 1
ATOM 728 C CA . TYR A 1 97 ? -8.014 -10.418 -4.099 1.00 96.06 97 TYR A CA 1
ATOM 729 C C . TYR A 1 97 ? -7.927 -11.661 -3.198 1.00 96.06 97 TYR A C 1
ATOM 731 O O . TYR A 1 97 ? -8.940 -12.134 -2.691 1.00 96.06 97 TYR A O 1
ATOM 739 N N . ALA A 1 98 ? -6.728 -12.221 -3.016 1.00 97.06 98 ALA A N 1
ATOM 740 C CA . ALA A 1 98 ? -6.531 -13.454 -2.257 1.00 97.06 98 ALA A CA 1
ATOM 741 C C . ALA A 1 98 ? -6.623 -13.261 -0.736 1.00 97.06 98 ALA A C 1
ATOM 743 O O . ALA A 1 98 ? -6.923 -14.219 -0.023 1.00 97.06 98 ALA A O 1
ATOM 744 N N . ILE A 1 99 ? -6.326 -12.061 -0.231 1.00 96.00 99 ILE A N 1
ATOM 745 C CA . ILE A 1 99 ? -6.377 -11.759 1.201 1.00 96.00 99 ILE A CA 1
ATOM 746 C C . ILE A 1 99 ? -7.770 -11.208 1.533 1.00 96.00 99 ILE A C 1
ATOM 748 O O . ILE A 1 99 ? -8.111 -10.136 1.043 1.00 96.00 99 ILE A O 1
ATOM 752 N N . PRO A 1 100 ? -8.573 -11.897 2.362 1.00 94.12 100 PRO A N 1
ATOM 753 C CA . PRO A 1 100 ? -9.869 -11.378 2.775 1.00 94.12 100 PRO A CA 1
ATOM 754 C C . PRO A 1 100 ? -9.700 -10.168 3.703 1.00 94.12 100 PRO A C 1
ATOM 756 O O . PRO A 1 100 ? -8.875 -10.194 4.619 1.00 94.12 100 PRO A O 1
ATOM 759 N N . ASP A 1 101 ? -10.524 -9.137 3.506 1.00 92.75 101 ASP A N 1
ATOM 760 C CA . ASP A 1 101 ? -10.492 -7.910 4.319 1.00 92.75 101 ASP A CA 1
ATOM 761 C C . ASP A 1 101 ? -10.877 -8.156 5.785 1.00 92.75 101 ASP A C 1
ATOM 763 O O . ASP A 1 101 ? -10.420 -7.455 6.691 1.00 92.75 101 ASP A O 1
ATOM 767 N N . ILE A 1 102 ? -11.718 -9.167 6.030 1.00 93.88 102 ILE A N 1
ATOM 768 C CA . ILE A 1 102 ? -12.168 -9.557 7.365 1.00 93.88 102 ILE A CA 1
ATOM 769 C C . ILE A 1 102 ? -11.566 -10.924 7.695 1.00 93.88 102 ILE A C 1
ATOM 771 O O . ILE A 1 102 ? -11.779 -11.887 6.957 1.00 93.88 102 ILE A O 1
ATOM 775 N N . PRO A 1 103 ? -10.829 -11.050 8.809 1.00 95.75 103 PRO A N 1
ATOM 776 C CA . PRO A 1 103 ? -10.300 -12.336 9.227 1.00 95.75 103 PRO A CA 1
ATOM 777 C C . PRO A 1 103 ? -11.406 -13.225 9.821 1.00 95.75 103 PRO A C 1
ATOM 779 O O . PRO A 1 103 ? -12.308 -12.747 10.509 1.00 95.75 103 PRO A O 1
ATOM 782 N N . GLU A 1 104 ? -11.280 -14.540 9.639 1.00 96.19 104 GLU A N 1
ATOM 783 C CA . GLU A 1 104 ? -12.286 -15.549 10.021 1.00 96.19 104 GLU A CA 1
ATOM 784 C C . GLU A 1 104 ? -12.733 -15.458 11.494 1.00 96.19 104 GLU A C 1
ATOM 786 O O . GLU A 1 104 ? -13.905 -15.627 11.827 1.00 96.19 104 GLU A O 1
ATOM 791 N N . TRP A 1 105 ? -11.814 -15.153 12.414 1.00 96.19 105 TRP A N 1
ATOM 792 C CA . TRP A 1 105 ? -12.154 -15.031 1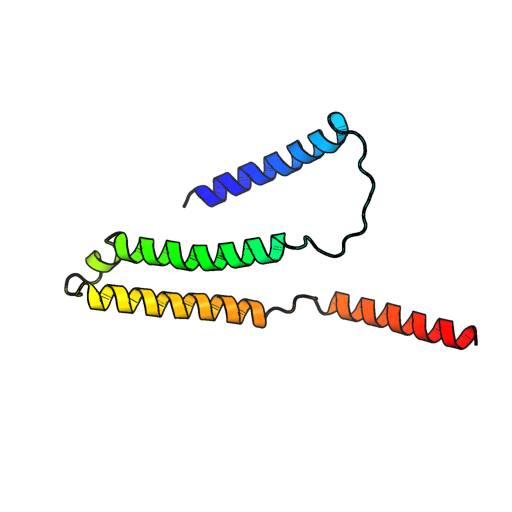3.835 1.00 96.19 105 TRP A CA 1
ATOM 793 C C . TRP A 1 105 ? -13.093 -13.848 14.117 1.00 96.19 105 TRP A C 1
ATOM 795 O O . TRP A 1 105 ? -13.931 -13.951 15.009 1.00 96.19 105 TRP A O 1
ATOM 805 N N . VAL A 1 106 ? -12.994 -12.753 13.353 1.00 95.88 106 VAL A N 1
ATOM 806 C CA . VAL A 1 106 ? -13.914 -11.610 13.464 1.00 95.88 106 VAL A CA 1
ATOM 807 C C . VAL A 1 106 ? -15.277 -11.990 12.908 1.00 95.88 106 VAL A C 1
ATOM 809 O O . VAL A 1 106 ? -16.286 -11.734 13.561 1.00 95.88 106 VAL A O 1
ATOM 812 N N . GLU A 1 107 ? -15.314 -12.643 11.747 1.00 96.06 107 GLU A N 1
ATOM 813 C CA . GLU A 1 107 ? -16.558 -13.115 11.130 1.00 96.06 107 GLU A CA 1
ATOM 814 C C . GLU A 1 107 ? -17.332 -14.045 12.077 1.00 96.06 107 GLU A C 1
ATOM 816 O O . GLU A 1 107 ? -18.526 -13.854 12.315 1.00 96.06 107 GLU A O 1
ATOM 821 N N . ASN A 1 108 ? -16.629 -14.981 12.717 1.00 97.56 108 ASN A N 1
ATOM 822 C CA . ASN A 1 108 ? -17.208 -15.890 13.701 1.00 97.56 108 ASN A CA 1
ATOM 823 C C . ASN A 1 108 ? -17.790 -15.157 14.922 1.00 97.56 108 ASN A C 1
ATOM 825 O O . ASN A 1 108 ? -18.854 -15.533 15.419 1.00 97.56 108 ASN A O 1
ATOM 829 N N . GLU A 1 109 ? -17.127 -14.113 15.425 1.00 97.06 109 GLU A N 1
ATOM 830 C CA . GLU A 1 109 ? -17.651 -13.318 16.543 1.00 97.06 109 GLU A CA 1
ATOM 831 C C . GLU A 1 109 ? -18.857 -12.462 16.135 1.00 97.06 109 GLU A C 1
ATOM 833 O O . GLU A 1 109 ? -19.843 -12.406 16.877 1.00 97.06 109 GLU A O 1
ATOM 838 N N . ILE A 1 110 ? -18.843 -11.867 14.938 1.00 96.00 110 ILE A N 1
ATOM 839 C CA . ILE A 1 110 ? -20.001 -11.150 14.384 1.00 96.00 110 ILE A CA 1
ATOM 840 C C . ILE A 1 110 ? -21.195 -12.106 14.267 1.00 96.00 110 ILE A C 1
ATOM 842 O O . ILE A 1 110 ? -22.285 -11.790 14.751 1.00 96.00 110 ILE A O 1
ATOM 846 N N . ALA A 1 111 ? -20.980 -13.311 13.730 1.00 96.50 111 ALA A N 1
ATOM 847 C CA . ALA A 1 111 ? -22.016 -14.330 13.599 1.00 96.50 111 ALA A CA 1
ATOM 848 C C . ALA A 1 111 ? -22.594 -14.758 14.962 1.00 96.50 111 ALA A C 1
ATOM 850 O O . ALA A 1 111 ? -23.814 -14.874 15.112 1.00 96.50 111 ALA A O 1
ATOM 851 N N . LYS A 1 112 ? -21.750 -14.933 15.993 1.00 97.25 112 LYS A N 1
ATOM 852 C CA . LYS A 1 112 ? -22.202 -15.233 17.367 1.00 97.25 112 LYS A CA 1
ATOM 853 C C . LYS A 1 112 ? -23.053 -14.106 17.953 1.00 97.25 112 LYS A C 1
ATOM 855 O O . LYS A 1 112 ? -24.073 -14.380 18.592 1.00 97.25 112 LYS A O 1
ATOM 860 N N . VAL A 1 113 ? -22.637 -12.851 17.774 1.00 97.19 113 VAL A N 1
ATOM 861 C CA . VAL A 1 113 ? -23.385 -11.678 18.252 1.00 97.19 113 VAL A CA 1
ATOM 862 C C . VAL A 1 113 ? -24.732 -11.575 17.536 1.00 97.19 113 VAL A C 1
ATOM 864 O O . VAL A 1 113 ? -25.759 -11.352 18.183 1.00 97.19 113 VAL A O 1
ATOM 867 N N . GLU A 1 114 ? -24.762 -11.803 16.224 1.00 96.56 114 GLU A N 1
ATOM 868 C CA . GLU A 1 114 ? -25.990 -11.740 15.437 1.00 96.56 114 GLU A CA 1
ATOM 869 C C . GLU A 1 114 ? -26.969 -12.867 15.790 1.00 96.56 114 GLU A C 1
ATOM 871 O O . GLU A 1 114 ? -28.169 -12.618 15.942 1.00 96.56 114 GLU A O 1
ATOM 876 N N . PHE A 1 115 ? -26.471 -14.086 16.006 1.00 96.50 115 PHE A N 1
ATOM 877 C CA . PHE A 1 115 ? -27.288 -15.210 16.462 1.00 96.50 115 PHE A CA 1
ATOM 878 C C . PHE A 1 115 ? -27.984 -14.899 17.795 1.00 96.50 115 PHE A C 1
ATOM 880 O O . PHE A 1 115 ? -29.211 -14.983 17.886 1.00 96.50 115 PHE A O 1
ATOM 887 N N . LYS A 1 116 ? -27.229 -14.429 18.799 1.00 97.00 116 LYS A N 1
ATOM 888 C CA . LYS A 1 116 ? -27.779 -14.030 20.108 1.00 97.00 116 LYS A CA 1
ATOM 889 C C . LYS A 1 116 ? -28.821 -12.917 19.987 1.00 97.00 116 LYS A C 1
ATOM 891 O O . LYS A 1 116 ? -29.843 -12.951 20.670 1.00 97.00 116 LYS A O 1
ATOM 896 N N . ARG A 1 117 ? -28.595 -11.941 19.099 1.00 95.25 117 ARG A N 1
ATOM 897 C CA . ARG A 1 117 ? -29.560 -10.865 18.822 1.00 95.25 117 ARG A CA 1
ATOM 898 C C . ARG A 1 117 ? -30.878 -11.422 18.276 1.00 95.25 117 ARG A C 1
ATOM 900 O O . ARG A 1 117 ? -31.941 -10.977 18.702 1.00 95.25 117 ARG A O 1
ATOM 907 N N . ARG A 1 118 ? -30.821 -12.395 17.361 1.00 95.69 118 ARG A N 1
ATOM 908 C CA . ARG A 1 118 ? -32.015 -13.045 16.792 1.00 95.69 118 ARG A CA 1
ATOM 909 C C . ARG A 1 118 ? -32.778 -13.861 17.835 1.00 95.69 118 ARG A C 1
ATOM 911 O O . ARG A 1 118 ? -34.003 -13.828 17.829 1.00 95.69 118 ARG A O 1
ATOM 918 N N . GLU A 1 119 ? -32.090 -14.564 18.732 1.00 96.44 119 GLU A N 1
ATOM 919 C CA . GLU A 1 119 ? -32.744 -15.302 19.823 1.00 96.44 119 GLU A CA 1
ATOM 920 C C . GLU A 1 119 ? -33.423 -14.373 20.832 1.00 96.44 119 GLU A C 1
ATOM 922 O O . GLU A 1 119 ? -34.576 -14.606 21.187 1.00 96.44 119 GLU A O 1
ATOM 927 N N . ALA A 1 120 ? -32.766 -13.280 21.232 1.00 95.62 120 ALA A N 1
ATOM 928 C CA . ALA A 1 120 ? -33.348 -12.306 22.155 1.00 95.62 120 ALA A CA 1
ATOM 929 C C . ALA A 1 120 ? -34.655 -11.695 21.619 1.00 95.62 120 ALA A C 1
ATOM 931 O O . ALA A 1 120 ? -35.608 -11.519 22.373 1.00 95.62 120 ALA A O 1
ATOM 932 N N . LEU A 1 121 ? -34.732 -11.424 20.311 1.00 94.62 121 LEU A N 1
ATOM 933 C CA . LEU A 1 121 ? -35.951 -10.913 19.676 1.00 94.62 121 LEU A CA 1
ATOM 934 C C . LEU A 1 121 ? -37.113 -11.914 19.731 1.00 94.62 121 LEU A C 1
ATOM 936 O O . LEU A 1 121 ? -38.249 -11.498 19.927 1.00 94.62 121 LEU A O 1
ATOM 940 N N . LYS A 1 122 ? -36.837 -13.221 19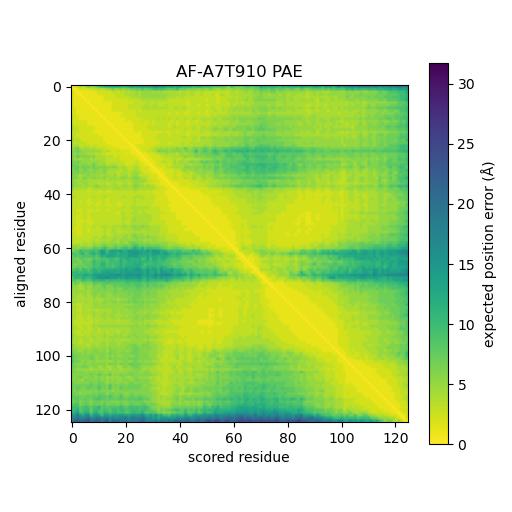.616 1.00 93.62 122 LYS A N 1
ATOM 941 C CA . LYS A 1 122 ? -37.869 -14.268 19.717 1.00 93.62 122 LYS A CA 1
ATOM 942 C C . LYS A 1 122 ? -38.452 -14.409 21.121 1.00 93.62 122 LYS A C 1
ATOM 944 O O . LYS A 1 122 ? -39.562 -14.893 21.248 1.00 93.62 122 LYS A O 1
ATOM 949 N N . VAL A 1 123 ? -37.699 -14.048 22.161 1.00 89.38 123 VAL A N 1
ATOM 950 C CA . VAL A 1 123 ? -38.165 -14.108 23.559 1.00 89.38 123 VAL A CA 1
ATOM 951 C C . VAL A 1 123 ? -39.060 -12.914 23.905 1.00 89.38 123 VAL A C 1
ATOM 953 O O . VAL A 1 123 ? -39.882 -13.001 24.811 1.00 89.38 123 VAL A O 1
ATOM 956 N N . ILE A 1 124 ? -38.883 -11.789 23.209 1.00 81.19 124 ILE A N 1
ATOM 957 C CA . ILE A 1 124 ? -39.644 -10.552 23.441 1.00 81.19 124 ILE A CA 1
ATOM 958 C C . ILE A 1 124 ? -41.009 -10.579 22.730 1.00 81.19 124 ILE A C 1
ATOM 960 O O . ILE A 1 124 ? -41.916 -9.858 23.146 1.00 81.19 124 ILE A O 1
ATOM 964 N N . GLN A 1 125 ? -41.142 -11.372 21.664 1.00 63.47 125 GLN A N 1
ATOM 965 C CA . GLN A 1 125 ? -42.349 -11.491 20.842 1.00 63.47 125 GLN A CA 1
ATOM 966 C C . GLN A 1 125 ? -43.256 -12.627 21.324 1.00 63.47 125 GLN A C 1
ATOM 968 O O . GLN A 1 125 ? -44.489 -12.415 21.305 1.00 63.47 125 GLN A O 1
#

Sequence (125 aa):
PLAALCALANNVIEIRSDAFKLCTNLRRPFGERVENIGTWQDAMEVMGVVAVMVNLALLGMGGSVQRMFPGMTVTERIILIVVLEHLVLGIKFAVAYAIPDIPEWVENEIAKVEFKRREALKVIQ

Foldseek 3Di:
DCVVVVVVVVVVVVVVVVVCCQPPPDDPDDDDDDPDPPCVVVVVVVVVLVVLVVVLVCVLVVCPVCVVPVPDDNVNSVVVSVVVSVVVVVVVVVVVVVDDPDDPVRVVVVVVVVVVVVVVVVVVD